Protein AF-A0A9E6FEL5-F1 (afdb_monomer_lite)

Radius of gyration: 11.48 Å; chains: 1; bounding box: 30×22×29 Å

Foldseek 3Di:
DAFCDPVLVVVCVVVVAKAKDFAPQFPLPCLLCVQFAHQQWDQDPVSGITGGDDPHCPPRRLVVSCVRRPRSRMDIDD

Structure (mmCIF, N/CA/C/O backbone):
data_AF-A0A9E6FEL5-F1
#
_entry.id   AF-A0A9E6FEL5-F1
#
loop_
_atom_site.group_PDB
_atom_site.id
_atom_site.type_symbol
_atom_site.label_atom_id
_atom_site.label_alt_id
_atom_site.label_comp_id
_atom_site.label_asym_id
_atom_site.label_entity_id
_atom_site.label_seq_id
_atom_site.pdbx_PDB_ins_code
_atom_site.Cartn_x
_atom_site.Cartn_y
_atom_site.Cartn_z
_atom_site.occupancy
_atom_site.B_iso_or_equiv
_atom_site.auth_seq_id
_atom_site.auth_comp_id
_atom_site.auth_asym_id
_atom_site.auth_atom_id
_atom_site.pdbx_PDB_model_num
ATOM 1 N N . MET A 1 1 ? 10.488 7.824 9.315 1.00 66.81 1 MET A N 1
ATOM 2 C CA . MET A 1 1 ? 9.054 7.518 9.140 1.00 66.81 1 MET A CA 1
ATOM 3 C C . MET A 1 1 ? 8.777 6.203 9.865 1.00 66.81 1 MET A C 1
ATOM 5 O O . MET A 1 1 ? 9.725 5.450 10.063 1.00 66.81 1 MET A O 1
ATOM 9 N N . ILE A 1 2 ? 7.563 5.975 10.373 1.00 88.69 2 ILE A N 1
ATOM 10 C CA . ILE A 1 2 ? 7.217 4.763 11.145 1.00 88.69 2 ILE A CA 1
ATOM 11 C C . ILE A 1 2 ? 6.359 3.870 10.250 1.00 88.69 2 ILE A C 1
ATOM 13 O O . ILE A 1 2 ? 5.468 4.377 9.578 1.00 88.69 2 ILE A O 1
ATOM 17 N N . ILE A 1 3 ? 6.639 2.567 10.209 1.00 94.56 3 ILE A N 1
ATOM 18 C CA . ILE A 1 3 ? 5.853 1.591 9.437 1.00 94.56 3 ILE A CA 1
ATOM 19 C C . ILE A 1 3 ? 4.462 1.453 10.056 1.00 94.56 3 ILE A C 1
ATOM 21 O O . ILE A 1 3 ? 4.357 1.381 11.278 1.00 94.56 3 ILE A O 1
ATOM 25 N N . LEU A 1 4 ? 3.416 1.367 9.228 1.00 96.31 4 LEU A N 1
ATOM 26 C CA . LEU A 1 4 ? 2.029 1.189 9.657 1.00 96.31 4 LEU A CA 1
ATOM 27 C C . LEU A 1 4 ? 1.854 -0.043 10.556 1.00 96.31 4 LEU A C 1
ATOM 29 O O . LEU A 1 4 ? 1.738 -1.173 10.071 1.00 96.31 4 LEU A O 1
ATOM 33 N N . SER A 1 5 ? 1.808 0.195 11.869 1.00 96.19 5 SER A N 1
ATOM 34 C CA . SER A 1 5 ? 1.664 -0.838 12.894 1.00 96.19 5 SER A CA 1
ATOM 35 C C . SER A 1 5 ? 0.246 -1.411 12.964 1.00 96.19 5 SER A C 1
ATOM 37 O O . SER A 1 5 ? -0.732 -0.780 12.560 1.00 96.19 5 SER A O 1
ATOM 39 N N . GLU A 1 6 ? 0.110 -2.610 13.535 1.00 95.50 6 GLU A N 1
ATOM 40 C CA . GLU A 1 6 ? -1.199 -3.237 13.773 1.00 95.50 6 GLU A CA 1
ATOM 41 C C . GLU A 1 6 ? -2.078 -2.418 14.731 1.00 95.50 6 GLU A C 1
ATOM 43 O O . GLU A 1 6 ? -3.288 -2.311 14.529 1.00 95.50 6 GLU A O 1
ATOM 48 N N . GLU A 1 7 ? -1.472 -1.782 15.738 1.00 96.06 7 GLU A N 1
ATOM 49 C CA . GLU A 1 7 ? -2.174 -0.887 16.664 1.00 96.06 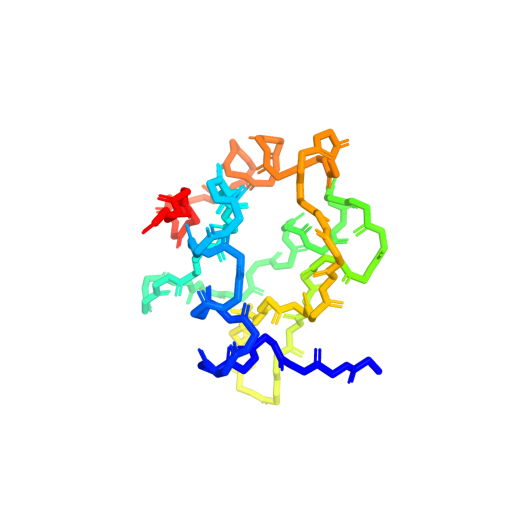7 GLU A CA 1
ATOM 50 C C . GLU A 1 7 ? -2.765 0.312 15.915 1.00 96.06 7 GLU A C 1
ATOM 52 O O . GLU A 1 7 ? -3.944 0.641 16.079 1.00 96.06 7 GLU A O 1
ATOM 57 N N . LYS A 1 8 ? -1.981 0.927 15.020 1.00 96.06 8 LYS A N 1
ATOM 58 C CA . LYS A 1 8 ? -2.452 2.044 14.201 1.00 96.06 8 LYS A CA 1
ATOM 59 C C . LYS A 1 8 ? -3.526 1.618 13.201 1.00 96.06 8 LYS A C 1
ATOM 61 O O . LYS A 1 8 ? -4.508 2.346 13.046 1.00 96.06 8 LYS A O 1
ATOM 66 N N . LYS A 1 9 ? -3.402 0.438 12.579 1.00 96.69 9 LYS A N 1
ATOM 67 C CA . LYS A 1 9 ? -4.466 -0.139 11.737 1.00 96.69 9 LYS A CA 1
ATOM 68 C C . LYS A 1 9 ? -5.760 -0.266 12.533 1.00 96.69 9 LYS A C 1
ATOM 70 O O . LYS A 1 9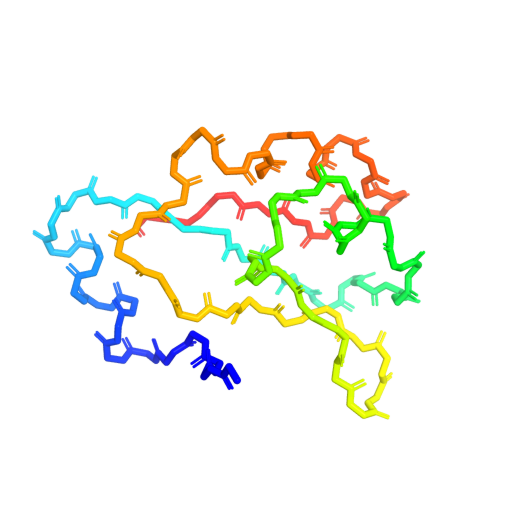 ? -6.778 0.257 12.095 1.00 96.69 9 LYS A O 1
ATOM 75 N N . ALA A 1 10 ? -5.725 -0.873 13.721 1.00 96.38 10 ALA A N 1
ATOM 76 C CA . ALA A 1 10 ? -6.908 -1.024 14.572 1.00 96.38 10 ALA A CA 1
ATOM 77 C C . ALA A 1 10 ? -7.567 0.326 14.916 1.00 96.38 10 ALA A C 1
ATOM 79 O O . ALA A 1 10 ? -8.794 0.440 14.863 1.00 96.38 10 ALA A O 1
ATOM 80 N N . LEU A 1 11 ? -6.766 1.363 15.193 1.00 96.44 11 LEU A N 1
ATOM 81 C CA . LEU A 1 11 ? -7.268 2.722 15.416 1.00 96.44 11 LEU A CA 1
ATOM 82 C C . LEU A 1 11 ? -7.979 3.285 14.178 1.00 96.44 11 LEU A C 1
ATOM 84 O O . LEU A 1 11 ? -9.094 3.790 14.307 1.00 96.44 11 LEU A O 1
ATOM 88 N N . LEU A 1 12 ? -7.382 3.160 12.987 1.00 96.69 12 LEU A N 1
ATOM 89 C CA . LEU A 1 12 ? -7.987 3.613 11.727 1.00 96.69 12 LEU A CA 1
ATOM 90 C C . LEU A 1 12 ? -9.320 2.902 11.456 1.00 96.69 12 LEU A C 1
ATOM 92 O O . LEU A 1 12 ? -10.317 3.577 11.199 1.00 96.69 12 LEU A O 1
ATOM 96 N N . LYS A 1 13 ? -9.369 1.574 11.640 1.00 95.94 13 LYS A N 1
ATOM 97 C CA . LYS A 1 13 ? -10.609 0.787 11.508 1.00 95.94 13 LYS A CA 1
ATOM 98 C C . LYS A 1 13 ? -11.686 1.258 12.481 1.00 95.94 13 LYS A C 1
ATOM 100 O O . LYS A 1 13 ? -12.826 1.488 12.088 1.00 95.94 13 LYS A O 1
ATOM 105 N N . SER A 1 14 ? -11.325 1.463 13.752 1.00 96.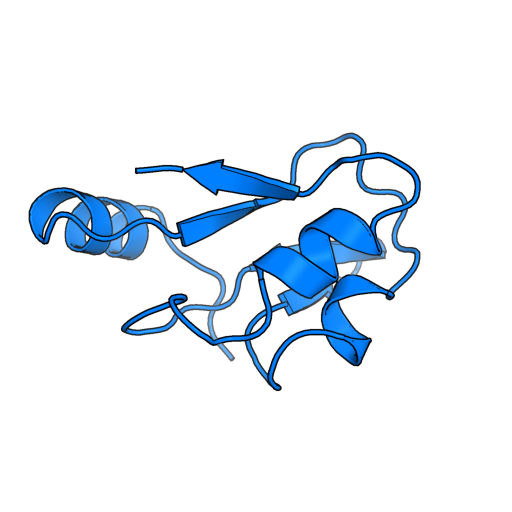12 14 SER A N 1
ATOM 106 C CA . SER A 1 14 ? -12.266 1.946 14.776 1.00 96.12 14 SER A CA 1
ATOM 107 C C . SER A 1 14 ? -12.796 3.358 14.491 1.00 96.12 14 SER A C 1
ATOM 109 O O . SER A 1 14 ? -13.905 3.692 14.900 1.00 96.12 14 SER A O 1
ATOM 111 N N . ALA A 1 15 ? -12.027 4.163 13.751 1.00 95.44 15 ALA A N 1
ATOM 112 C CA . ALA A 1 15 ? -12.410 5.489 13.281 1.00 95.44 15 ALA A CA 1
ATOM 113 C C . ALA A 1 15 ? -13.156 5.469 11.930 1.00 95.44 15 ALA A C 1
ATOM 115 O O . ALA A 1 15 ? -13.493 6.534 11.415 1.00 95.44 15 ALA A O 1
ATOM 116 N N . GLY A 1 16 ? -13.408 4.290 11.346 1.00 95.62 16 GLY A N 1
ATOM 117 C CA . GLY A 1 16 ? -14.070 4.142 10.046 1.00 95.62 16 GLY A CA 1
ATOM 118 C C . GLY A 1 16 ? -13.219 4.590 8.854 1.00 95.62 16 GLY A C 1
ATOM 119 O O . GLY A 1 16 ? -13.771 4.894 7.798 1.00 95.62 16 GLY A O 1
ATOM 120 N N . LYS A 1 17 ? -11.894 4.663 9.019 1.00 96.38 17 LYS A N 1
ATOM 121 C CA . LYS A 1 17 ? -10.955 5.061 7.967 1.00 96.38 17 LYS A CA 1
ATOM 122 C C . LYS A 1 17 ? -10.344 3.841 7.288 1.00 96.38 17 LYS A C 1
ATOM 124 O O . LYS A 1 17 ? -9.945 2.888 7.958 1.00 96.38 17 LYS A O 1
ATOM 129 N N . ARG A 1 18 ? -10.202 3.915 5.963 1.00 96.69 18 ARG A N 1
ATOM 130 C CA . ARG A 1 18 ? -9.447 2.937 5.170 1.00 96.69 18 ARG A CA 1
ATOM 131 C C . ARG A 1 18 ? -7.966 3.309 5.086 1.00 96.69 18 ARG A C 1
ATOM 133 O O . ARG A 1 18 ? -7.590 4.468 5.238 1.00 96.69 18 ARG A O 1
ATOM 140 N N . PHE A 1 19 ? -7.125 2.319 4.829 1.00 97.44 19 PHE A N 1
ATOM 141 C CA . PHE A 1 19 ? -5.684 2.474 4.634 1.00 97.44 19 PHE A CA 1
ATOM 142 C C . PHE A 1 19 ? -5.197 1.539 3.519 1.00 97.44 19 PHE A C 1
ATOM 144 O O . PHE A 1 19 ? -5.821 0.502 3.274 1.00 97.44 19 PHE A O 1
ATOM 151 N N . PRO A 1 20 ? -4.116 1.883 2.800 1.00 97.56 20 PRO A N 1
ATOM 152 C CA . PRO A 1 20 ? -3.560 1.001 1.796 1.00 97.56 20 PRO A CA 1
ATOM 153 C C . PRO A 1 20 ? -2.909 -0.213 2.453 1.00 97.56 20 PRO A C 1
ATOM 155 O O . PRO A 1 20 ? -2.288 -0.136 3.513 1.00 97.56 20 PRO A O 1
ATOM 158 N N . LYS A 1 21 ? -3.010 -1.339 1.763 1.00 97.69 21 LYS A N 1
ATOM 159 C CA . LYS A 1 21 ? -2.292 -2.575 2.038 1.00 97.69 21 LYS A CA 1
ATOM 160 C C . LYS A 1 21 ? -1.489 -2.940 0.803 1.00 97.69 21 LYS A C 1
ATOM 162 O O . LYS A 1 21 ? -2.025 -2.904 -0.302 1.00 97.69 21 LYS A O 1
ATOM 167 N N . VAL A 1 22 ? -0.240 -3.341 1.008 1.00 97.88 22 VAL A N 1
ATOM 168 C CA . VAL A 1 22 ? 0.598 -3.963 -0.020 1.00 97.88 22 VAL A CA 1
ATOM 169 C C . VAL A 1 22 ? 0.668 -5.463 0.262 1.00 97.88 22 VAL A C 1
ATOM 171 O O . VAL A 1 22 ? 0.916 -5.859 1.399 1.00 97.88 22 VAL A O 1
ATOM 174 N N . ASN A 1 23 ? 0.407 -6.297 -0.743 1.00 97.31 23 ASN A N 1
ATOM 175 C CA . ASN A 1 23 ? 0.506 -7.754 -0.634 1.00 97.31 23 ASN A CA 1
ATOM 176 C C . ASN A 1 23 ? 1.847 -8.290 -1.183 1.00 97.31 23 ASN A C 1
ATOM 178 O O . ASN A 1 23 ? 2.661 -7.553 -1.747 1.00 97.31 23 ASN A O 1
ATOM 182 N N . ASP A 1 24 ? 2.058 -9.602 -1.058 1.00 96.81 24 ASP A N 1
ATOM 183 C CA . ASP A 1 24 ? 3.321 -10.261 -1.420 1.00 96.81 24 ASP A CA 1
ATOM 184 C C . ASP A 1 24 ? 3.659 -10.220 -2.923 1.00 96.81 24 ASP A C 1
ATOM 186 O O . ASP A 1 24 ? 4.817 -10.446 -3.297 1.00 96.81 24 ASP A O 1
ATOM 190 N N . ALA A 1 25 ? 2.691 -9.888 -3.790 1.00 97.81 25 ALA A N 1
ATOM 191 C CA . ALA A 1 25 ? 2.912 -9.741 -5.229 1.00 97.81 25 ALA A CA 1
ATOM 192 C C . ALA A 1 25 ? 3.773 -8.516 -5.577 1.00 97.81 25 ALA A C 1
ATOM 194 O O . ALA A 1 25 ? 4.245 -8.407 -6.706 1.00 97.81 25 ALA A O 1
ATOM 195 N N . CYS A 1 26 ? 4.011 -7.604 -4.626 1.00 98.38 26 CYS A N 1
ATOM 196 C CA . CYS A 1 26 ? 4.852 -6.431 -4.834 1.00 98.38 26 CYS A CA 1
ATOM 197 C C . CYS A 1 26 ? 6.246 -6.813 -5.355 1.00 98.38 26 CYS A C 1
ATOM 199 O O . CYS A 1 26 ? 6.944 -7.623 -4.755 1.00 98.38 26 CYS A O 1
ATOM 201 N N . ILE A 1 27 ? 6.682 -6.202 -6.456 1.00 98.06 27 ILE A N 1
ATOM 202 C CA . ILE A 1 27 ? 7.982 -6.486 -7.093 1.00 98.06 27 ILE A CA 1
ATOM 203 C C . ILE A 1 27 ? 9.033 -5.387 -6.877 1.00 98.06 27 ILE A C 1
ATOM 205 O O . ILE A 1 27 ? 10.084 -5.427 -7.506 1.00 98.06 27 ILE A O 1
ATOM 209 N N . GLY A 1 28 ? 8.743 -4.375 -6.054 1.00 97.38 28 GLY A N 1
ATOM 210 C CA . GLY A 1 28 ? 9.705 -3.300 -5.781 1.00 97.38 28 GLY A CA 1
ATOM 211 C C . GLY A 1 28 ? 9.917 -2.299 -6.914 1.00 97.38 28 GLY A C 1
ATOM 212 O O . GLY A 1 28 ? 10.972 -1.686 -7.010 1.00 97.38 28 GLY A O 1
ATOM 213 N N . CYS A 1 29 ? 8.923 -2.104 -7.785 1.00 97.44 29 CYS A N 1
ATOM 214 C CA . CYS A 1 29 ? 9.038 -1.200 -8.940 1.00 97.44 29 CYS A CA 1
ATOM 215 C C . CYS A 1 29 ? 9.115 0.302 -8.592 1.00 97.44 29 CYS A C 1
ATOM 217 O O . CYS A 1 29 ? 9.284 1.122 -9.490 1.00 97.44 29 CYS A O 1
ATOM 219 N N . ASN A 1 30 ? 8.959 0.668 -7.315 1.00 96.62 30 ASN A N 1
ATOM 220 C CA . ASN A 1 30 ? 9.013 2.039 -6.795 1.00 96.62 30 ASN A CA 1
ATOM 221 C C . ASN A 1 30 ? 7.946 3.026 -7.327 1.00 96.62 30 ASN A C 1
ATOM 223 O O . ASN A 1 30 ? 7.973 4.202 -6.978 1.00 96.62 30 ASN A O 1
ATOM 227 N N . ALA A 1 31 ? 6.979 2.582 -8.137 1.00 97.75 31 ALA A N 1
ATOM 228 C CA . ALA A 1 31 ? 5.958 3.470 -8.699 1.00 97.75 31 ALA A CA 1
ATOM 229 C C . ALA A 1 31 ? 5.085 4.137 -7.618 1.00 97.75 31 ALA A C 1
ATOM 231 O O . ALA A 1 31 ? 4.819 5.332 -7.690 1.00 97.75 31 ALA A O 1
ATOM 232 N N . CYS A 1 32 ? 4.683 3.390 -6.584 1.00 98.00 32 CYS A N 1
ATOM 233 C CA . CYS A 1 32 ? 3.845 3.898 -5.493 1.00 98.00 32 CYS A CA 1
ATOM 234 C C . CYS A 1 32 ? 4.505 5.024 -4.688 1.00 98.00 32 CYS A C 1
ATOM 236 O O . CYS A 1 32 ? 3.824 5.978 -4.330 1.00 98.00 32 CYS A O 1
ATOM 238 N N . VAL A 1 33 ? 5.818 4.944 -4.460 1.00 97.31 33 VAL A N 1
ATOM 239 C CA . VAL A 1 33 ? 6.600 5.959 -3.732 1.00 97.31 33 VAL A CA 1
ATOM 240 C C . VAL A 1 33 ? 6.692 7.266 -4.522 1.00 97.31 33 VAL A C 1
ATOM 242 O O . VAL A 1 33 ? 6.715 8.341 -3.938 1.00 97.31 33 VAL A O 1
ATOM 245 N N . VAL A 1 34 ? 6.735 7.184 -5.856 1.00 96.94 34 VAL A N 1
ATOM 246 C CA . VAL A 1 34 ? 6.831 8.360 -6.738 1.00 96.94 34 VAL A CA 1
ATOM 247 C C . VAL A 1 34 ? 5.468 9.013 -6.977 1.00 96.94 34 VAL A C 1
ATOM 249 O O . VAL A 1 34 ? 5.390 10.224 -7.165 1.00 96.94 34 VAL A O 1
ATOM 252 N N . VAL A 1 35 ? 4.405 8.209 -7.038 1.00 97.00 35 VAL A N 1
ATOM 253 C CA . VAL A 1 35 ? 3.069 8.659 -7.456 1.00 97.00 35 VAL A CA 1
ATOM 254 C C . VAL A 1 35 ? 2.202 9.121 -6.282 1.00 97.00 35 VAL A C 1
ATOM 256 O O . VAL A 1 35 ? 1.386 10.028 -6.458 1.00 97.00 35 VAL A O 1
ATOM 259 N N . ALA A 1 36 ? 2.331 8.495 -5.111 1.00 96.75 36 ALA A N 1
ATOM 260 C CA . ALA A 1 36 ? 1.620 8.925 -3.910 1.00 96.75 36 ALA A CA 1
ATOM 261 C C . ALA A 1 36 ? 2.285 10.155 -3.273 1.00 96.75 36 ALA A C 1
ATOM 263 O O . ALA A 1 36 ? 3.393 10.543 -3.643 1.00 96.75 36 ALA A O 1
ATOM 264 N N . GLU A 1 37 ? 1.611 10.757 -2.291 1.00 96.00 37 GLU A N 1
ATOM 265 C CA . GLU A 1 37 ? 2.251 11.778 -1.459 1.00 96.00 37 GLU A CA 1
ATOM 266 C C . GLU A 1 37 ? 3.488 11.221 -0.729 1.00 96.00 37 GLU A C 1
ATOM 268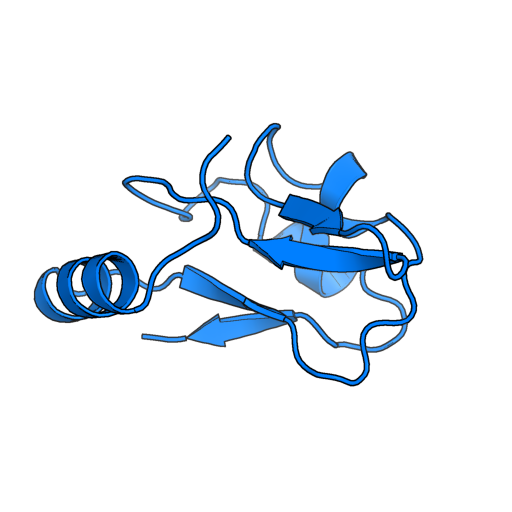 O O . GLU A 1 37 ? 3.604 10.023 -0.444 1.00 96.00 37 GLU A O 1
ATOM 273 N N . GLU A 1 38 ? 4.428 12.113 -0.414 1.00 94.81 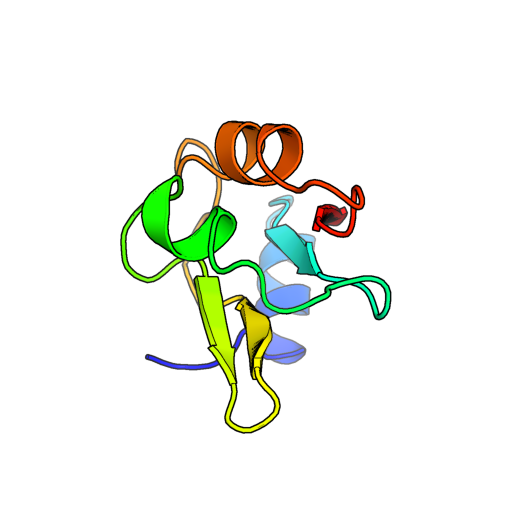38 GLU A N 1
ATOM 274 C CA . GLU A 1 38 ? 5.628 11.757 0.335 1.00 94.81 38 GLU A CA 1
ATOM 275 C C . GLU A 1 38 ? 5.253 11.161 1.697 1.00 94.81 38 GLU A C 1
ATOM 277 O O . GLU A 1 38 ? 4.416 11.695 2.425 1.00 94.81 38 GLU A O 1
ATOM 282 N N . GLY A 1 39 ? 5.893 10.048 2.054 1.00 93.88 39 GLY A N 1
ATOM 283 C CA . GLY A 1 39 ? 5.663 9.401 3.340 1.00 93.88 39 GLY A CA 1
ATOM 284 C C . GLY A 1 39 ? 4.403 8.537 3.403 1.00 93.88 39 GLY A C 1
ATOM 285 O O . GLY A 1 39 ? 4.038 8.130 4.498 1.00 93.88 39 GLY A O 1
ATOM 286 N N . VAL A 1 40 ? 3.753 8.225 2.273 1.00 97.12 40 VAL A N 1
ATOM 287 C CA . VAL A 1 40 ? 2.683 7.207 2.210 1.00 97.12 40 VAL A CA 1
ATOM 288 C C . VAL A 1 40 ? 3.275 5.802 2.068 1.00 97.12 40 VAL A C 1
ATOM 290 O O . VAL A 1 40 ? 2.902 4.880 2.797 1.00 97.12 40 VAL A O 1
ATOM 293 N N . PHE A 1 41 ? 4.207 5.651 1.125 1.00 97.94 41 PHE A N 1
ATOM 294 C CA . PHE A 1 41 ? 4.890 4.401 0.810 1.00 97.94 41 PHE A CA 1
ATOM 295 C C . PHE A 1 41 ? 6.403 4.592 0.882 1.00 97.94 41 PHE A C 1
ATOM 297 O O . PHE A 1 41 ? 6.925 5.643 0.515 1.00 97.94 41 PHE A O 1
ATOM 304 N N . GLU A 1 42 ? 7.101 3.536 1.274 1.00 97.44 42 GLU A N 1
ATOM 305 C CA . GLU A 1 42 ? 8.559 3.426 1.217 1.00 97.44 42 GLU A CA 1
ATOM 306 C C . GLU A 1 42 ? 8.921 2.013 0.740 1.00 97.44 42 GLU A C 1
ATOM 308 O O . GLU A 1 42 ? 8.081 1.110 0.803 1.00 97.44 42 GLU A O 1
ATOM 313 N N . LEU A 1 43 ? 10.128 1.812 0.210 1.00 97.06 43 LEU A N 1
ATOM 314 C CA . LEU A 1 43 ? 10.655 0.466 -0.021 1.00 97.06 43 LEU A CA 1
ATOM 315 C C . LEU A 1 43 ? 11.494 0.043 1.186 1.00 97.06 43 LEU A C 1
ATOM 317 O O . LEU A 1 43 ? 12.349 0.803 1.633 1.00 97.06 43 LEU A O 1
ATOM 321 N N . ASP A 1 44 ? 11.260 -1.163 1.692 1.00 95.25 44 ASP A N 1
ATOM 322 C CA . ASP A 1 44 ? 12.096 -1.763 2.727 1.00 95.25 44 ASP A CA 1
ATOM 323 C C . ASP A 1 44 ? 13.462 -2.222 2.179 1.00 95.25 44 ASP A C 1
ATOM 325 O O . ASP A 1 44 ? 13.785 -2.079 0.994 1.00 95.25 44 ASP A O 1
ATOM 329 N N . ASP A 1 45 ? 14.286 -2.794 3.055 1.00 95.06 45 ASP A N 1
ATOM 330 C CA . ASP A 1 45 ? 15.613 -3.317 2.718 1.00 95.06 45 ASP A CA 1
ATOM 331 C C . ASP A 1 45 ? 15.578 -4.540 1.782 1.00 95.06 45 ASP A C 1
ATOM 333 O O . ASP A 1 45 ? 16.586 -4.867 1.150 1.00 95.06 45 ASP A O 1
ATOM 337 N N . GLN A 1 46 ? 14.419 -5.185 1.638 1.00 94.25 46 GLN A N 1
ATOM 338 C CA . GLN A 1 46 ? 14.167 -6.268 0.688 1.00 94.25 46 GLN A CA 1
ATOM 339 C C . GLN A 1 46 ? 13.610 -5.755 -0.651 1.00 94.25 46 GLN A C 1
ATOM 341 O O . GLN A 1 46 ? 13.337 -6.552 -1.557 1.00 94.25 46 GLN A O 1
ATOM 346 N N . GLY A 1 47 ? 13.442 -4.437 -0.793 1.00 95.12 47 GLY A N 1
ATOM 347 C CA . GLY A 1 47 ? 12.871 -3.796 -1.968 1.00 95.12 47 GLY A CA 1
ATOM 348 C C . GLY A 1 47 ? 11.359 -3.991 -2.096 1.00 95.12 47 GLY A C 1
ATOM 349 O O . GLY A 1 47 ? 10.826 -3.820 -3.189 1.00 95.12 47 GLY A O 1
ATOM 350 N N . LYS A 1 48 ? 10.643 -4.367 -1.033 1.00 97.12 48 LYS A N 1
ATOM 351 C CA . LYS A 1 48 ? 9.176 -4.454 -1.025 1.00 97.12 48 LYS A CA 1
ATOM 352 C C . LYS A 1 48 ? 8.584 -3.147 -0.524 1.00 97.12 48 LYS A C 1
ATOM 354 O O . LYS A 1 48 ? 9.153 -2.468 0.319 1.00 97.12 48 LYS A O 1
ATOM 359 N N . SER A 1 49 ? 7.424 -2.775 -1.061 1.00 97.88 49 SER A N 1
ATOM 360 C CA . SER A 1 49 ? 6.746 -1.565 -0.602 1.00 97.88 49 SER A CA 1
ATOM 361 C C . SER A 1 49 ? 6.064 -1.807 0.739 1.00 97.88 49 SER A C 1
ATOM 363 O O . SER A 1 49 ? 5.257 -2.724 0.878 1.00 97.88 49 SER A O 1
ATOM 365 N N . ILE A 1 50 ? 6.369 -0.937 1.692 1.00 97.38 50 ILE A N 1
ATOM 366 C CA . ILE A 1 50 ? 5.736 -0.835 2.999 1.00 97.38 50 ILE A CA 1
ATOM 367 C C . ILE A 1 50 ? 4.907 0.449 3.067 1.00 97.38 50 ILE A C 1
ATOM 369 O O . ILE A 1 50 ? 5.191 1.435 2.383 1.00 97.38 50 ILE A O 1
ATOM 373 N N . VAL A 1 51 ? 3.863 0.424 3.892 1.00 97.81 51 VAL A N 1
ATOM 374 C CA . VAL A 1 51 ? 3.003 1.583 4.156 1.00 97.81 51 VAL A CA 1
ATOM 375 C C . VAL A 1 51 ? 3.476 2.247 5.436 1.00 97.81 51 VAL A C 1
ATOM 377 O O . VAL A 1 51 ? 3.722 1.566 6.432 1.00 97.81 51 VAL A O 1
ATOM 380 N N . LEU A 1 52 ? 3.593 3.566 5.415 1.00 97.69 52 LEU A N 1
ATOM 381 C CA . LEU A 1 52 ? 4.023 4.357 6.561 1.00 97.69 52 LEU A CA 1
ATOM 382 C C . LEU A 1 52 ? 2.817 4.908 7.325 1.00 97.69 52 LEU A C 1
ATOM 384 O O . LEU A 1 52 ? 1.761 5.142 6.741 1.00 97.69 52 LEU A O 1
ATOM 388 N N . GLU A 1 53 ? 2.961 5.090 8.636 1.00 96.62 53 GLU A N 1
ATOM 389 C CA . GLU A 1 53 ? 1.910 5.577 9.530 1.00 96.62 53 GLU A CA 1
ATOM 390 C C . GLU A 1 53 ? 1.479 7.002 9.204 1.00 96.62 53 GLU A C 1
ATOM 392 O O . GLU A 1 53 ? 2.285 7.932 9.200 1.00 96.62 53 GLU A O 1
ATOM 397 N N . MET A 1 54 ? 0.168 7.176 9.047 1.00 95.38 54 MET A N 1
ATOM 398 C CA . MET A 1 54 ? -0.476 8.477 8.913 1.00 95.38 54 MET A CA 1
ATOM 399 C C . MET A 1 54 ? -1.805 8.510 9.674 1.00 95.38 54 MET A C 1
ATOM 401 O O . MET A 1 54 ? -2.344 7.485 10.098 1.00 95.38 54 MET A O 1
ATOM 405 N N . GLU A 1 55 ? -2.347 9.708 9.882 1.00 94.62 55 GLU A N 1
ATOM 406 C CA . GLU A 1 55 ? -3.694 9.889 10.441 1.00 94.62 55 GLU A CA 1
ATOM 407 C C . GLU A 1 55 ? -4.805 9.599 9.429 1.00 94.62 55 GLU A C 1
ATOM 409 O O . GLU A 1 55 ? -5.937 9.294 9.820 1.00 94.62 55 GLU A O 1
ATOM 414 N N . ASP A 1 56 ? -4.484 9.725 8.143 1.00 94.81 56 ASP A N 1
ATOM 415 C CA . ASP A 1 56 ? -5.386 9.500 7.026 1.00 94.81 56 ASP A CA 1
ATOM 416 C C . ASP A 1 56 ? -4.604 9.177 5.749 1.00 94.81 56 ASP A C 1
ATOM 418 O O . ASP A 1 56 ? -3.468 9.621 5.582 1.00 94.81 56 ASP A O 1
ATOM 422 N N . TYR A 1 57 ? -5.244 8.434 4.854 1.00 96.25 57 TYR A N 1
ATOM 423 C CA . TYR A 1 57 ? -4.732 8.061 3.537 1.00 96.25 57 TYR A CA 1
ATOM 424 C C . TYR A 1 57 ? -5.638 8.559 2.402 1.00 96.25 57 TYR A C 1
ATOM 426 O O . TYR A 1 57 ? -5.264 8.445 1.232 1.00 96.25 57 TYR A O 1
ATOM 434 N N . GLU A 1 58 ? -6.813 9.109 2.721 1.00 94.44 58 GLU A N 1
ATOM 435 C CA . GLU A 1 58 ? -7.683 9.741 1.731 1.00 94.44 58 GLU A CA 1
ATOM 436 C C . GLU A 1 58 ? -6.980 10.916 1.057 1.00 94.44 58 GLU A C 1
ATOM 438 O O . GLU A 1 58 ? -6.247 11.674 1.690 1.00 94.44 58 GLU A O 1
ATOM 443 N N . GLU A 1 59 ? -7.193 11.050 -0.251 1.00 91.88 59 GLU A N 1
ATOM 444 C CA . GLU A 1 59 ? -6.598 12.105 -1.084 1.00 91.88 59 GLU A CA 1
ATOM 445 C C . GLU A 1 59 ? -5.054 12.092 -1.147 1.00 91.88 59 GLU A C 1
ATOM 447 O O . GLU A 1 59 ? -4.470 12.885 -1.877 1.00 91.88 59 GLU A O 1
ATOM 452 N N . LYS A 1 60 ? -4.376 11.117 -0.517 1.00 95.50 60 LYS A N 1
ATOM 453 C CA . LYS A 1 60 ? -2.904 10.972 -0.496 1.00 95.50 60 LYS A CA 1
ATOM 454 C C . LYS A 1 60 ? -2.303 10.298 -1.732 1.00 95.50 60 LYS A C 1
ATOM 456 O O . LYS A 1 60 ? -1.216 9.725 -1.686 1.00 95.50 60 LYS A O 1
ATOM 461 N N . GLY A 1 61 ? -3.030 10.307 -2.847 1.00 96.50 61 GLY A N 1
ATOM 462 C CA . GLY A 1 61 ? -2.590 9.679 -4.096 1.00 96.50 61 GLY A CA 1
ATOM 463 C C . GLY A 1 61 ? -2.559 8.144 -4.073 1.00 96.50 61 GLY A C 1
ATOM 464 O O . GLY A 1 61 ? -1.996 7.541 -4.983 1.00 96.50 61 GLY A O 1
ATOM 465 N N . VAL A 1 62 ? -3.184 7.489 -3.087 1.00 97.38 62 VAL A N 1
ATOM 466 C CA . VAL A 1 62 ? -3.241 6.016 -3.001 1.00 97.38 62 VAL A CA 1
ATOM 467 C C . VAL A 1 62 ? -3.947 5.396 -4.212 1.00 97.38 62 VAL A C 1
ATOM 469 O O . VAL A 1 62 ? -3.474 4.400 -4.746 1.00 97.38 62 VAL A O 1
ATOM 472 N N . GLU A 1 63 ? -5.027 6.010 -4.705 1.00 97.62 63 GLU A N 1
ATOM 473 C CA . GLU A 1 63 ? -5.730 5.591 -5.935 1.00 97.62 63 GLU A CA 1
ATOM 474 C C . GLU A 1 63 ? -4.802 5.590 -7.160 1.00 97.62 63 GLU A C 1
ATOM 476 O O . GLU A 1 63 ? -4.792 4.653 -7.967 1.00 97.62 63 GLU A O 1
ATOM 481 N N . ASN A 1 64 ? -3.957 6.617 -7.262 1.00 97.50 64 ASN A N 1
ATOM 482 C CA . ASN A 1 64 ? -2.978 6.734 -8.335 1.00 97.50 64 ASN A CA 1
ATOM 483 C C . ASN A 1 64 ? -1.867 5.689 -8.173 1.00 97.50 64 ASN A C 1
ATOM 485 O O . ASN A 1 64 ? -1.465 5.069 -9.155 1.00 97.50 64 ASN A O 1
ATOM 489 N N . ALA A 1 65 ? -1.403 5.448 -6.943 1.00 98.00 65 ALA A N 1
ATOM 490 C CA . ALA A 1 65 ? -0.414 4.415 -6.650 1.00 98.00 65 ALA A CA 1
ATOM 491 C C . ALA A 1 65 ? -0.933 3.004 -6.973 1.00 98.00 65 ALA A C 1
ATOM 493 O O . ALA A 1 65 ? -0.186 2.208 -7.541 1.00 98.00 65 ALA A O 1
ATOM 494 N N . MET A 1 66 ? -2.205 2.710 -6.672 1.00 98.06 66 MET A N 1
ATOM 495 C CA . MET A 1 66 ? -2.863 1.463 -7.080 1.00 98.06 66 MET A CA 1
ATOM 496 C C . MET A 1 66 ? -2.861 1.322 -8.604 1.00 98.06 66 MET A C 1
ATOM 498 O O . MET A 1 66 ? -2.384 0.315 -9.115 1.00 98.06 66 MET A O 1
ATOM 502 N N . SER A 1 67 ? -3.291 2.362 -9.324 1.00 97.94 67 SER A N 1
ATOM 503 C CA . SER A 1 67 ? -3.341 2.365 -10.796 1.00 97.94 67 SER A CA 1
ATOM 504 C C . SER A 1 67 ? -1.960 2.256 -11.457 1.00 97.94 67 SER A C 1
ATOM 506 O O . SER A 1 67 ? -1.837 1.755 -12.571 1.00 97.94 67 SER A O 1
ATOM 508 N N . ALA A 1 68 ? -0.913 2.743 -10.787 1.00 97.75 68 ALA A N 1
ATOM 509 C CA . ALA A 1 68 ? 0.463 2.685 -11.268 1.00 97.75 68 ALA A CA 1
ATOM 510 C C . ALA A 1 68 ? 1.169 1.358 -10.941 1.00 97.75 68 ALA A C 1
ATOM 512 O O . ALA A 1 68 ? 2.271 1.117 -11.440 1.00 97.75 68 ALA A O 1
ATOM 513 N N . CYS A 1 69 ? 0.584 0.505 -10.093 1.00 98.25 69 CYS A N 1
ATOM 514 C CA . CYS A 1 69 ? 1.195 -0.757 -9.704 1.00 98.25 69 CYS A CA 1
ATOM 515 C C . CYS A 1 69 ? 1.089 -1.772 -10.858 1.00 98.25 69 CYS A C 1
ATOM 517 O O . CYS A 1 69 ? -0.009 -2.217 -11.169 1.00 98.25 69 CYS A O 1
ATOM 519 N N . PRO A 1 70 ? 2.201 -2.227 -11.465 1.00 97.94 70 PRO A N 1
ATOM 520 C CA . PRO A 1 70 ? 2.155 -3.121 -12.629 1.00 97.94 70 PRO A CA 1
ATOM 521 C C . PRO A 1 70 ? 1.671 -4.545 -12.306 1.00 97.94 70 PRO A C 1
ATOM 523 O O . PRO A 1 70 ? 1.559 -5.376 -13.204 1.00 97.94 70 PRO A O 1
ATOM 526 N N . VAL A 1 71 ? 1.468 -4.848 -11.024 1.00 98.19 71 VAL A N 1
ATOM 527 C CA . VAL A 1 71 ? 1.128 -6.175 -10.494 1.00 98.19 71 VAL A CA 1
ATOM 528 C C . VAL A 1 71 ? -0.061 -6.122 -9.530 1.00 98.19 71 VAL A C 1
ATOM 530 O O . VAL A 1 71 ? -0.280 -7.082 -8.798 1.00 98.19 71 VAL A O 1
ATOM 533 N N . ASP A 1 72 ? -0.785 -4.995 -9.482 1.00 97.81 72 ASP A N 1
ATOM 534 C CA . ASP A 1 72 ? -1.985 -4.805 -8.653 1.00 97.81 72 ASP A CA 1
ATOM 535 C C . ASP A 1 72 ? -1.798 -5.217 -7.176 1.00 97.81 72 ASP A C 1
ATOM 537 O O . ASP A 1 72 ? -2.684 -5.774 -6.527 1.00 97.81 72 ASP A O 1
ATOM 541 N N . ALA A 1 73 ? -0.610 -4.959 -6.618 1.00 98.31 73 ALA A N 1
ATOM 542 C CA . ALA A 1 73 ? -0.257 -5.381 -5.261 1.00 98.31 73 ALA A CA 1
ATOM 543 C C . ALA A 1 73 ? -0.843 -4.482 -4.160 1.00 98.31 73 ALA A C 1
ATOM 545 O O . ALA A 1 73 ? -0.689 -4.799 -2.981 1.00 98.31 73 ALA A O 1
ATOM 546 N N . ILE A 1 74 ? -1.464 -3.357 -4.523 1.00 98.31 74 ILE A N 1
ATOM 547 C CA . ILE A 1 74 ? -1.952 -2.334 -3.593 1.00 98.31 74 ILE A CA 1
ATOM 548 C C . ILE A 1 74 ? -3.479 -2.359 -3.582 1.00 98.31 74 ILE A C 1
ATOM 550 O O . ILE A 1 74 ? -4.110 -2.309 -4.634 1.00 98.31 74 ILE A O 1
ATOM 554 N N . SER A 1 75 ? -4.073 -2.404 -2.393 1.00 97.81 75 SER A N 1
ATOM 555 C CA . SER A 1 75 ? -5.527 -2.393 -2.209 1.00 97.81 75 SER A CA 1
ATOM 556 C C . SER A 1 75 ? -5.927 -1.605 -0.968 1.00 97.81 75 SER A C 1
ATOM 558 O O . SER A 1 75 ? -5.166 -1.550 -0.003 1.00 97.81 75 SER A O 1
ATOM 560 N N . TRP A 1 76 ? -7.144 -1.070 -0.945 1.00 97.56 76 TRP A N 1
ATOM 561 C CA . TRP A 1 76 ? -7.734 -0.510 0.270 1.00 97.56 76 TRP A CA 1
ATOM 562 C C . TRP A 1 76 ? -8.137 -1.605 1.267 1.00 97.56 76 TRP A C 1
ATOM 564 O O . TRP A 1 76 ? -8.764 -2.595 0.893 1.00 97.56 76 TRP A O 1
ATOM 574 N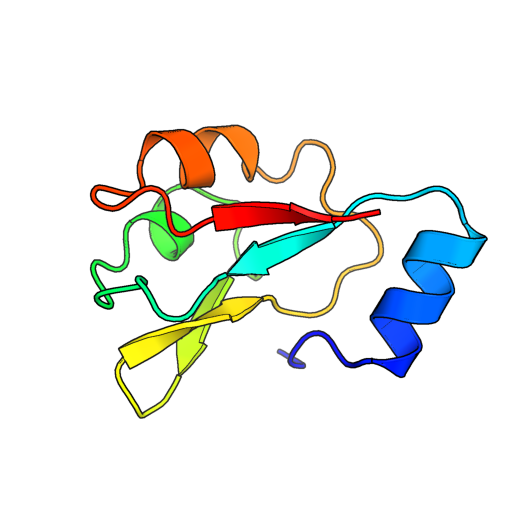 N . GLU A 1 77 ? -7.829 -1.391 2.543 1.00 96.06 77 GLU A N 1
ATOM 575 C CA . GLU A 1 77 ? -8.325 -2.175 3.675 1.00 96.06 77 GLU A CA 1
ATOM 576 C C . GLU A 1 77 ? -9.046 -1.248 4.668 1.00 96.06 77 GLU A C 1
ATOM 578 O O . GLU A 1 77 ? -8.660 -0.090 4.827 1.00 96.06 77 GLU A O 1
ATOM 583 N N . ALA A 1 78 ? -10.105 -1.749 5.309 1.00 88.56 78 ALA A N 1
ATOM 584 C CA . ALA A 1 78 ? -10.909 -1.050 6.314 1.00 88.56 78 ALA A CA 1
ATOM 585 C C . ALA A 1 78 ? -11.127 -1.922 7.562 1.00 88.56 78 ALA A C 1
ATOM 587 O O . ALA A 1 78 ? -10.759 -3.128 7.544 1.00 88.56 78 ALA A O 1
#

Secondary structure (DSSP, 8-state):
--B--HHHHHHHHHTT--EEEE-TT-----HHHHHSPTTTEEE-TTS-EEEBP-S--TTTTHHHHHHH-TT--EEEE-

pLDDT: mean 96.12, std 3.79, range [66.81, 98.38]

Sequence (78 aa):
MIILSEEKKALLKSAGKRFPKVNDACIGCNACVVVAEEGVFELDDQGKSIVLEMEDYEEKGVENAMSACPVDAISWEA